Protein AF-Q32H43-F1 (afdb_monomer)

Structure (mmCIF, N/CA/C/O backbone):
data_AF-Q32H43-F1
#
_entry.id   AF-Q32H43-F1
#
loop_
_atom_site.group_PDB
_atom_site.id
_atom_site.type_symbol
_atom_site.label_atom_id
_atom_site.label_alt_id
_atom_site.label_comp_id
_atom_site.label_asym_id
_atom_site.label_entity_id
_atom_site.label_seq_id
_atom_site.pdbx_PDB_ins_code
_atom_site.Cartn_x
_atom_site.Cartn_y
_atom_site.Cartn_z
_atom_site.occupancy
_atom_site.B_iso_or_equiv
_atom_site.auth_seq_id
_atom_site.auth_comp_id
_atom_site.auth_asym_id
_atom_site.auth_atom_id
_atom_site.pdbx_PDB_model_num
ATOM 1 N N . MET A 1 1 ? -10.248 3.760 -5.828 1.00 57.41 1 MET A N 1
ATOM 2 C CA . MET A 1 1 ? -10.170 4.866 -4.855 1.00 57.41 1 MET A CA 1
ATOM 3 C C . MET A 1 1 ? -9.754 4.250 -3.542 1.00 57.41 1 MET A C 1
ATOM 5 O O . MET A 1 1 ? -10.302 3.207 -3.211 1.00 57.41 1 MET A O 1
ATOM 9 N N . GLU A 1 2 ? -8.777 4.846 -2.873 1.00 72.56 2 GLU A N 1
ATOM 10 C CA . GLU A 1 2 ? -8.304 4.374 -1.573 1.00 72.56 2 GLU A CA 1
ATOM 11 C C . GLU A 1 2 ? -9.350 4.738 -0.509 1.00 72.56 2 GLU A C 1
ATOM 13 O O . GLU A 1 2 ? -9.897 5.845 -0.537 1.00 72.56 2 GLU A O 1
ATOM 18 N N . ALA A 1 3 ? -9.614 3.842 0.432 1.00 85.75 3 ALA A N 1
ATOM 19 C CA . ALA A 1 3 ? -10.413 4.107 1.617 1.00 85.75 3 ALA A CA 1
ATOM 20 C C . ALA A 1 3 ? -9.594 3.762 2.860 1.00 85.75 3 ALA A C 1
ATOM 22 O O . ALA A 1 3 ? -8.903 2.749 2.883 1.00 85.75 3 ALA A O 1
ATOM 23 N N . SER A 1 4 ? -9.706 4.575 3.907 1.00 87.50 4 SER A N 1
ATOM 24 C CA . SER A 1 4 ? -9.032 4.324 5.184 1.00 87.50 4 SER A CA 1
ATOM 25 C C . SER A 1 4 ? -10.084 3.980 6.241 1.00 87.50 4 SER A C 1
ATOM 27 O O . SER A 1 4 ? -10.580 4.884 6.916 1.00 87.50 4 SER A O 1
ATOM 29 N N . PRO A 1 5 ? -10.521 2.706 6.339 1.00 90.00 5 PRO A N 1
ATOM 30 C CA . PRO A 1 5 ? -11.659 2.328 7.179 1.00 90.00 5 PRO A CA 1
ATOM 31 C C . PRO A 1 5 ? -11.345 2.344 8.680 1.00 90.00 5 PRO A C 1
ATOM 33 O O . PRO A 1 5 ? -12.264 2.347 9.497 1.00 90.00 5 PRO A O 1
ATOM 36 N N . ALA A 1 6 ? -10.066 2.315 9.050 1.00 92.25 6 ALA A N 1
ATOM 37 C CA . ALA A 1 6 ? -9.598 2.397 10.425 1.00 92.25 6 ALA A CA 1
ATOM 38 C C . ALA A 1 6 ? -8.237 3.103 10.477 1.00 92.25 6 ALA A C 1
ATOM 40 O O . ALA A 1 6 ? -7.565 3.262 9.455 1.00 92.25 6 ALA A O 1
ATOM 41 N N . CYS A 1 7 ? -7.827 3.517 11.675 1.00 90.69 7 CYS A N 1
ATOM 42 C CA . CYS A 1 7 ? -6.497 4.074 11.902 1.00 90.69 7 CYS A CA 1
ATOM 43 C C . CYS A 1 7 ? -5.421 3.068 11.468 1.00 90.69 7 CYS A C 1
ATOM 45 O O . CYS A 1 7 ? -5.505 1.891 11.808 1.00 90.69 7 CYS A O 1
ATOM 47 N N . GLY A 1 8 ? -4.443 3.511 10.672 1.00 93.94 8 GLY A N 1
ATOM 48 C CA . GLY A 1 8 ? -3.366 2.640 10.194 1.00 93.94 8 GLY A CA 1
ATOM 49 C C . GLY A 1 8 ? -3.795 1.599 9.158 1.00 93.94 8 GLY A C 1
ATOM 50 O O . GLY A 1 8 ? -2.986 0.743 8.817 1.00 93.94 8 GLY A O 1
ATOM 51 N N . VAL A 1 9 ? -5.032 1.650 8.650 1.00 96.06 9 VAL A N 1
ATOM 52 C CA . VAL A 1 9 ? -5.525 0.741 7.607 1.00 96.06 9 VAL A CA 1
ATOM 53 C C . VAL A 1 9 ? -5.869 1.535 6.362 1.00 96.06 9 VAL A C 1
ATOM 55 O O . VAL A 1 9 ? -6.657 2.478 6.419 1.00 96.06 9 VAL A O 1
ATOM 58 N N . VAL A 1 10 ? -5.318 1.116 5.227 1.00 96.19 10 VAL A N 1
ATOM 59 C CA . VAL A 1 10 ? -5.635 1.675 3.911 1.00 96.19 10 VAL A CA 1
ATOM 60 C C . VAL A 1 10 ? -6.042 0.530 2.995 1.00 96.19 10 VAL A C 1
ATOM 62 O O . VAL A 1 10 ? -5.381 -0.501 2.947 1.00 96.19 10 VAL A O 1
ATOM 65 N N . CYS A 1 11 ? -7.145 0.696 2.285 1.00 97.00 11 CYS A N 1
ATOM 66 C CA . CYS A 1 11 ? -7.654 -0.266 1.324 1.00 97.00 11 CYS A CA 1
ATOM 67 C C . CYS A 1 11 ? -7.747 0.376 -0.050 1.00 97.00 11 CYS A C 1
ATOM 69 O O . CYS A 1 11 ? -8.235 1.498 -0.170 1.00 97.00 11 CYS A O 1
ATOM 71 N N . ASP A 1 12 ? -7.368 -0.360 -1.082 1.00 95.50 12 ASP A N 1
ATOM 72 C CA . ASP A 1 12 ? -7.760 -0.072 -2.455 1.00 95.50 12 ASP A CA 1
ATOM 73 C C . ASP A 1 12 ? -8.871 -1.057 -2.890 1.00 95.50 12 ASP A C 1
ATOM 75 O O . ASP A 1 12 ? -9.396 -1.799 -2.057 1.00 95.50 12 ASP A O 1
ATOM 79 N N . PRO A 1 13 ? -9.306 -1.072 -4.165 1.00 95.00 13 PRO A N 1
ATOM 80 C CA . PRO A 1 13 ? -10.332 -2.011 -4.624 1.00 95.00 13 PRO A CA 1
ATOM 81 C C . PRO A 1 13 ? -9.978 -3.506 -4.527 1.00 95.00 13 PRO A C 1
ATOM 83 O O . PRO A 1 13 ? -10.866 -4.335 -4.723 1.00 95.00 13 PRO A O 1
ATOM 86 N N . TYR A 1 14 ? -8.716 -3.867 -4.284 1.00 94.25 14 TYR A N 1
ATOM 87 C CA . TYR A 1 14 ? -8.213 -5.241 -4.346 1.00 94.25 14 TYR A CA 1
ATOM 88 C C . TYR A 1 14 ? -7.638 -5.734 -3.019 1.00 94.25 14 TYR A C 1
ATOM 90 O O . TYR A 1 14 ? -7.814 -6.905 -2.681 1.00 94.25 14 TYR A O 1
ATOM 98 N N . ILE A 1 15 ? -6.949 -4.865 -2.281 1.00 95.56 15 ILE A N 1
ATOM 99 C CA . ILE A 1 15 ? -6.224 -5.209 -1.062 1.00 95.56 15 ILE A CA 1
ATOM 100 C C . ILE A 1 15 ? -6.470 -4.184 0.041 1.00 95.56 15 ILE A C 1
ATOM 102 O O . ILE A 1 15 ? -6.629 -2.991 -0.205 1.00 95.56 15 ILE A O 1
ATOM 106 N N . CYS A 1 16 ? -6.428 -4.655 1.282 1.00 97.44 16 CYS A N 1
ATOM 107 C CA . CYS A 1 16 ? -6.248 -3.812 2.453 1.00 97.44 16 CYS A CA 1
ATOM 108 C C . CYS A 1 16 ? -4.887 -4.074 3.081 1.00 97.44 16 CYS A C 1
ATOM 110 O O . CYS A 1 16 ? -4.425 -5.216 3.166 1.00 97.44 16 CYS A O 1
ATOM 112 N N . VAL A 1 17 ? -4.271 -3.006 3.561 1.00 97.25 17 VAL A N 1
ATOM 113 C CA . VAL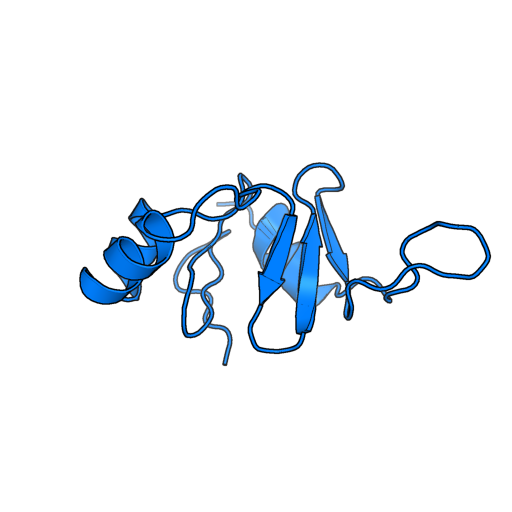 A 1 17 ? -2.933 -3.015 4.134 1.00 97.25 17 VAL A CA 1
ATOM 114 C C . VAL A 1 17 ? -2.934 -2.312 5.485 1.00 97.25 17 VAL A C 1
ATOM 116 O O . VAL A 1 17 ? -3.790 -1.467 5.758 1.00 97.25 17 VAL A O 1
ATOM 119 N N . ASN A 1 18 ? -1.960 -2.653 6.318 1.00 95.81 18 ASN A N 1
ATOM 120 C CA . ASN A 1 18 ? -1.636 -1.939 7.546 1.00 95.81 18 ASN A CA 1
ATOM 121 C C . ASN A 1 18 ? -0.125 -1.656 7.620 1.00 95.81 18 ASN A C 1
ATOM 123 O O . ASN A 1 18 ? 0.603 -1.855 6.646 1.00 95.81 18 ASN A O 1
ATOM 127 N N . SER A 1 19 ? 0.359 -1.198 8.775 1.00 94.69 19 SER A N 1
ATOM 128 C CA . SER A 1 19 ? 1.783 -0.922 8.988 1.00 94.69 19 SER A CA 1
ATOM 129 C C . SER A 1 19 ? 2.704 -2.138 8.836 1.00 94.69 19 SER A C 1
ATOM 131 O O . SER A 1 19 ? 3.909 -1.937 8.719 1.00 94.69 19 SER A O 1
ATOM 133 N N . ASP A 1 20 ? 2.171 -3.363 8.839 1.00 95.38 20 ASP A N 1
ATOM 134 C CA . ASP A 1 20 ? 2.925 -4.60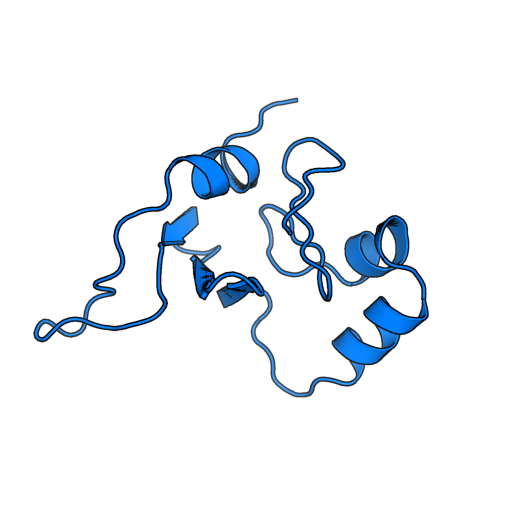9 8.638 1.00 95.38 20 ASP A CA 1
ATOM 135 C C . ASP A 1 20 ? 2.914 -5.075 7.172 1.00 95.38 20 ASP A C 1
ATOM 137 O O . ASP A 1 20 ? 3.688 -5.954 6.790 1.00 95.38 20 ASP A O 1
ATOM 141 N N . GLY A 1 21 ? 2.066 -4.467 6.336 1.00 96.38 21 GLY A N 1
ATOM 142 C CA . GLY A 1 21 ? 1.971 -4.733 4.907 1.00 96.38 21 GLY A CA 1
ATOM 143 C C . GLY A 1 21 ? 0.589 -5.176 4.448 1.00 96.38 21 GLY A C 1
ATOM 144 O O . GLY A 1 21 ? -0.431 -4.824 5.046 1.00 96.38 21 GLY A O 1
ATOM 145 N N . ILE A 1 22 ? 0.540 -5.933 3.349 1.00 97.12 22 ILE A N 1
ATOM 146 C CA . ILE A 1 22 ? -0.717 -6.490 2.840 1.00 97.12 22 ILE A CA 1
ATOM 147 C C . ILE A 1 22 ? -1.311 -7.460 3.863 1.00 97.12 22 ILE A C 1
ATOM 149 O O . ILE A 1 22 ? -0.673 -8.440 4.243 1.00 97.12 22 ILE A O 1
ATOM 153 N N . SER A 1 23 ? -2.571 -7.234 4.244 1.00 96.56 23 SER A N 1
ATOM 154 C CA . SER A 1 23 ? -3.278 -8.058 5.222 1.00 96.56 23 SER A CA 1
ATOM 155 C C . SER A 1 23 ? -4.469 -8.782 4.585 1.00 96.56 23 SER A C 1
ATOM 157 O O . SER A 1 23 ? -5.501 -8.159 4.297 1.00 96.56 23 SER A O 1
ATOM 159 N N . PRO A 1 24 ? -4.388 -10.113 4.397 1.00 95.56 24 PRO A N 1
ATOM 160 C CA . PRO A 1 24 ? -5.522 -10.915 3.942 1.00 95.56 24 PRO A CA 1
ATOM 161 C C . PRO A 1 24 ? -6.732 -10.834 4.878 1.00 95.56 24 PRO A C 1
ATOM 163 O O . PRO A 1 24 ? -7.870 -10.845 4.413 1.00 95.56 24 PRO A O 1
ATOM 166 N N . GLU A 1 25 ? -6.503 -10.710 6.187 1.00 96.44 25 GLU A N 1
ATOM 167 C CA . GLU A 1 25 ? -7.569 -10.586 7.186 1.00 96.44 25 GLU A CA 1
ATOM 168 C C . GLU A 1 25 ? -8.323 -9.260 7.054 1.00 96.44 25 GLU A C 1
ATOM 170 O O . GLU A 1 25 ? -9.554 -9.257 6.990 1.00 96.44 25 GLU A O 1
ATOM 175 N N . LEU A 1 26 ? -7.610 -8.132 6.935 1.00 97.69 26 LEU A N 1
ATOM 176 C CA . LEU A 1 26 ? -8.243 -6.829 6.702 1.00 97.69 26 LEU A CA 1
ATOM 177 C C . LEU A 1 26 ? -8.922 -6.785 5.332 1.00 97.69 26 LEU A C 1
ATOM 179 O O . LEU A 1 26 ? -10.026 -6.256 5.210 1.00 97.69 26 LEU A O 1
ATOM 183 N N . THR A 1 27 ? -8.305 -7.398 4.319 1.00 97.56 27 THR A N 1
ATOM 184 C CA . THR A 1 27 ? -8.888 -7.521 2.977 1.00 97.56 27 THR A CA 1
ATOM 185 C C . THR A 1 27 ? -10.217 -8.267 3.049 1.00 97.56 27 THR A C 1
ATOM 187 O O . THR A 1 27 ? -11.225 -7.779 2.548 1.00 97.56 27 THR A O 1
ATOM 190 N N . ARG A 1 28 ? -10.273 -9.398 3.763 1.00 97.88 28 ARG A N 1
ATOM 191 C CA . ARG A 1 28 ? -11.523 -10.138 3.987 1.00 97.88 28 ARG A CA 1
ATOM 192 C C . ARG A 1 28 ? -12.558 -9.296 4.726 1.00 97.88 28 ARG A C 1
ATOM 194 O O . ARG A 1 28 ? -13.724 -9.295 4.348 1.00 97.88 28 ARG A O 1
ATOM 201 N N . LYS A 1 29 ? -12.133 -8.580 5.770 1.00 97.75 29 LYS A N 1
ATOM 202 C CA . LYS A 1 29 ? -13.009 -7.772 6.626 1.00 97.75 29 LYS A CA 1
ATOM 203 C C . LYS A 1 29 ? -13.672 -6.616 5.876 1.00 97.75 29 LYS A C 1
ATOM 205 O O . LYS A 1 29 ? -14.850 -6.360 6.105 1.00 97.75 29 LYS A O 1
ATOM 210 N N . TYR A 1 30 ? -12.929 -5.913 5.022 1.00 97.44 30 TYR A N 1
ATOM 211 C CA . TYR A 1 30 ? -13.404 -4.677 4.390 1.00 97.44 30 TYR A CA 1
ATOM 212 C C . TYR A 1 30 ? -13.785 -4.833 2.913 1.00 97.44 30 TYR A C 1
ATOM 214 O O . TYR A 1 30 ? -14.655 -4.100 2.450 1.00 97.44 30 TYR A O 1
ATOM 222 N N . LEU A 1 31 ? -13.184 -5.779 2.183 1.00 96.44 31 LEU A N 1
ATOM 223 C CA . LEU A 1 31 ? -13.468 -6.036 0.760 1.00 96.44 31 LEU A CA 1
ATOM 224 C C . LEU A 1 31 ? -14.216 -7.357 0.517 1.00 96.44 31 LEU A C 1
ATOM 226 O O . LEU A 1 31 ? -14.706 -7.601 -0.586 1.00 96.44 31 LEU A O 1
ATOM 230 N N . GLY A 1 32 ? -14.339 -8.202 1.541 1.00 97.38 32 GLY A N 1
ATOM 231 C CA . GLY A 1 32 ? -15.079 -9.459 1.489 1.00 97.38 32 GLY A CA 1
ATOM 232 C C . GLY A 1 32 ? -14.236 -10.677 1.106 1.00 97.38 32 GLY A C 1
ATOM 233 O O . GLY A 1 32 ? -13.060 -10.592 0.743 1.00 97.38 32 GLY A O 1
ATOM 234 N N . GLU A 1 33 ? -14.870 -11.848 1.193 1.00 97.25 33 GLU A N 1
ATOM 235 C CA . GLU A 1 33 ? -14.228 -13.157 1.012 1.00 97.25 33 GLU A CA 1
ATOM 236 C C . GLU A 1 33 ? -13.546 -13.297 -0.349 1.00 97.25 33 GLU A C 1
ATOM 238 O O . GLU A 1 33 ? -12.381 -13.684 -0.421 1.00 97.25 33 GLU A O 1
ATOM 243 N N . LYS A 1 34 ? -14.225 -12.874 -1.421 1.00 96.50 34 LYS A N 1
ATOM 244 C CA . LYS A 1 34 ? -13.710 -13.030 -2.782 1.00 96.50 34 LYS A CA 1
ATOM 245 C C . LYS A 1 34 ? -12.395 -12.280 -3.011 1.00 96.50 34 LYS A C 1
ATOM 247 O O . LYS A 1 34 ? -11.511 -12.796 -3.690 1.00 96.50 34 LYS A O 1
ATOM 252 N N . ALA A 1 35 ? -12.254 -11.080 -2.445 1.00 96.00 35 ALA A N 1
ATOM 253 C CA . ALA A 1 35 ? -11.023 -10.298 -2.545 1.00 96.00 35 ALA A CA 1
ATOM 254 C C . ALA A 1 35 ? -9.868 -10.988 -1.804 1.00 96.00 35 ALA A C 1
ATOM 256 O O . ALA A 1 35 ? -8.772 -11.124 -2.345 1.00 96.00 35 ALA A O 1
ATOM 257 N N . ALA A 1 36 ? -10.133 -11.505 -0.602 1.00 96.25 36 ALA A N 1
ATOM 258 C CA . ALA A 1 36 ? -9.136 -12.227 0.182 1.00 96.25 36 ALA A CA 1
ATOM 259 C C . ALA A 1 36 ? -8.701 -13.548 -0.473 1.00 96.25 36 ALA A C 1
ATOM 261 O O . ALA A 1 36 ? -7.526 -13.905 -0.405 1.00 96.25 36 ALA A O 1
ATOM 262 N N . GLU A 1 37 ? -9.615 -14.287 -1.102 1.00 95.19 37 GLU A N 1
ATOM 263 C CA . GLU A 1 37 ? -9.279 -15.494 -1.869 1.00 95.19 37 GLU A CA 1
ATOM 264 C C . GLU A 1 37 ? -8.435 -15.171 -3.105 1.00 95.19 37 GLU A C 1
ATOM 266 O O . GLU A 1 37 ? -7.452 -15.863 -3.378 1.00 95.19 37 GLU A O 1
ATOM 271 N N . ASN A 1 38 ? -8.777 -14.101 -3.832 1.00 93.81 38 ASN A N 1
ATOM 272 C CA . ASN A 1 38 ? -7.991 -13.649 -4.979 1.00 93.81 38 ASN A CA 1
ATOM 273 C C . ASN A 1 38 ? -6.567 -13.269 -4.552 1.00 93.81 38 ASN A C 1
ATOM 275 O O . ASN A 1 38 ? -5.614 -13.680 -5.207 1.00 93.81 38 ASN A O 1
ATOM 279 N N . LEU A 1 39 ? -6.418 -12.551 -3.432 1.00 92.25 39 LEU A N 1
ATOM 280 C CA . LEU A 1 39 ? -5.115 -12.206 -2.862 1.00 92.25 39 LEU A CA 1
ATOM 281 C C . LEU A 1 39 ? -4.305 -13.454 -2.486 1.00 92.25 39 LEU A C 1
ATOM 283 O O . LEU A 1 39 ? -3.146 -13.564 -2.862 1.00 92.25 39 LEU A O 1
ATOM 287 N N . GLN A 1 40 ? -4.909 -14.415 -1.786 1.00 88.50 40 GLN A N 1
ATOM 288 C CA . GLN A 1 40 ? -4.220 -15.649 -1.386 1.00 88.50 40 GLN A CA 1
ATOM 289 C C . GLN A 1 40 ? -3.868 -16.557 -2.573 1.00 88.50 40 GLN A C 1
ATOM 291 O O . GLN A 1 40 ? -2.950 -17.367 -2.481 1.00 88.50 40 GLN A O 1
ATOM 296 N N . SER A 1 41 ? -4.587 -16.423 -3.689 1.00 90.25 41 SER A N 1
ATOM 297 C CA . SER A 1 41 ? -4.289 -17.148 -4.927 1.00 90.25 41 SER A CA 1
ATOM 298 C C . SER A 1 41 ? -3.069 -16.579 -5.661 1.00 90.25 41 SER A C 1
ATOM 300 O O . SER A 1 41 ? -2.528 -17.245 -6.545 1.00 90.25 41 SER A O 1
ATOM 302 N N . LEU A 1 42 ? -2.616 -15.366 -5.310 1.00 88.00 42 LEU A N 1
ATOM 303 C CA . LEU A 1 42 ? -1.377 -14.800 -5.834 1.00 88.00 42 LEU A CA 1
ATOM 304 C C . LEU A 1 42 ? -0.184 -15.529 -5.214 1.00 88.00 42 LEU A C 1
ATOM 306 O O . LEU A 1 42 ? 0.021 -15.522 -4.003 1.00 88.00 42 LEU A O 1
ATOM 310 N N . GLN A 1 43 ? 0.635 -16.147 -6.059 1.00 84.12 43 GLN A N 1
ATOM 311 C CA . GLN A 1 43 ? 1.845 -16.830 -5.616 1.00 84.12 43 GLN A CA 1
ATOM 312 C C . GLN A 1 43 ? 3.033 -15.867 -5.604 1.00 84.12 43 GLN A C 1
ATOM 314 O O . GLN A 1 43 ? 3.245 -15.121 -6.558 1.00 84.12 43 GLN A O 1
ATOM 319 N N . GLY A 1 44 ? 3.832 -15.920 -4.535 1.00 82.19 44 GLY A N 1
ATOM 320 C CA . GLY A 1 44 ? 5.128 -15.240 -4.464 1.00 82.19 44 GLY A CA 1
ATOM 321 C C . GLY A 1 44 ? 5.071 -13.712 -4.394 1.00 82.19 44 GLY A C 1
ATOM 322 O O . GLY A 1 44 ? 6.061 -13.069 -4.737 1.00 82.19 44 GLY A O 1
ATOM 323 N N . TYR A 1 45 ? 3.946 -13.119 -3.981 1.00 85.44 45 TYR A N 1
ATOM 324 C CA . TYR A 1 45 ? 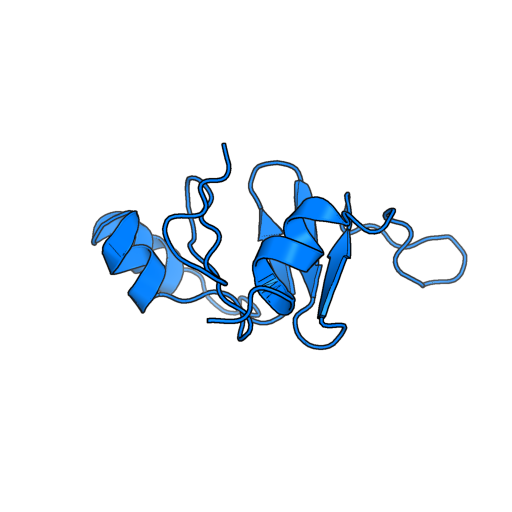3.906 -11.681 -3.710 1.00 85.44 45 TYR A CA 1
ATOM 325 C C . TYR A 1 45 ? 4.641 -11.356 -2.401 1.00 85.44 45 TYR A C 1
ATOM 327 O O . TYR A 1 45 ? 4.622 -12.150 -1.458 1.00 85.44 45 TYR A O 1
ATOM 335 N N . ASP A 1 46 ? 5.278 -10.186 -2.342 1.00 90.31 46 ASP A N 1
ATOM 336 C CA . ASP A 1 46 ? 5.885 -9.671 -1.112 1.00 90.31 46 ASP A CA 1
ATOM 337 C C . ASP A 1 46 ? 4.851 -8.798 -0.376 1.00 90.31 46 ASP A C 1
ATOM 339 O O . ASP A 1 46 ? 4.454 -7.756 -0.900 1.00 90.31 46 ASP A O 1
ATOM 343 N N . PRO A 1 47 ? 4.367 -9.191 0.81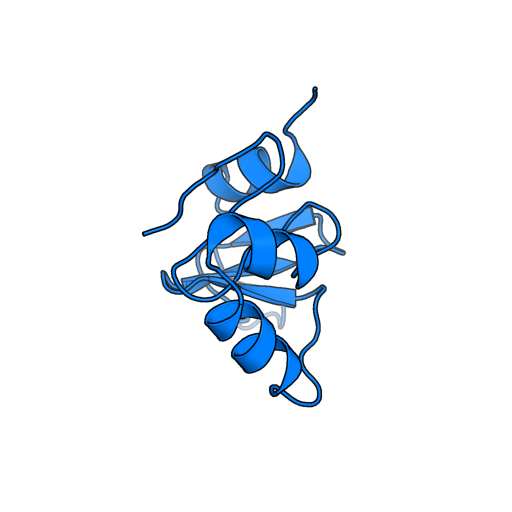6 1.00 93.75 47 PRO A N 1
ATOM 344 C CA . PRO A 1 47 ? 3.428 -8.369 1.573 1.00 93.75 47 PRO A CA 1
ATOM 345 C C . PRO A 1 47 ? 4.050 -7.058 2.077 1.00 93.75 47 PRO A C 1
ATOM 347 O O . PRO A 1 47 ? 3.30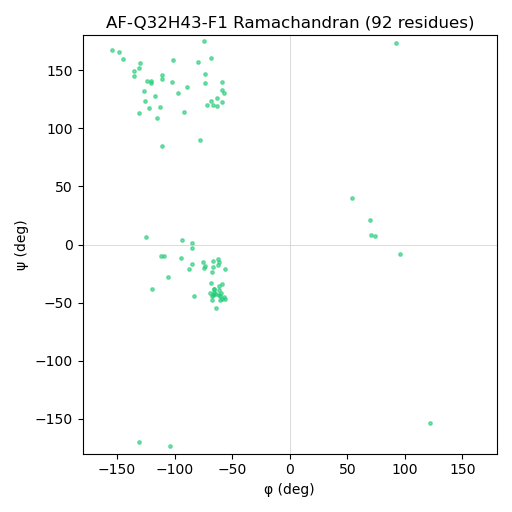4 -6.138 2.4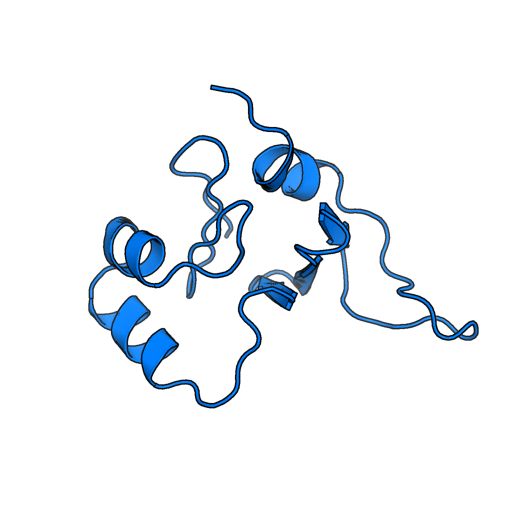03 1.00 93.75 47 PRO A O 1
ATOM 350 N N . SER A 1 48 ? 5.381 -6.951 2.151 1.00 95.69 48 SER A N 1
ATOM 351 C CA . SER A 1 48 ? 6.092 -5.764 2.637 1.00 95.69 48 SER A CA 1
ATOM 352 C C . SER A 1 48 ? 6.31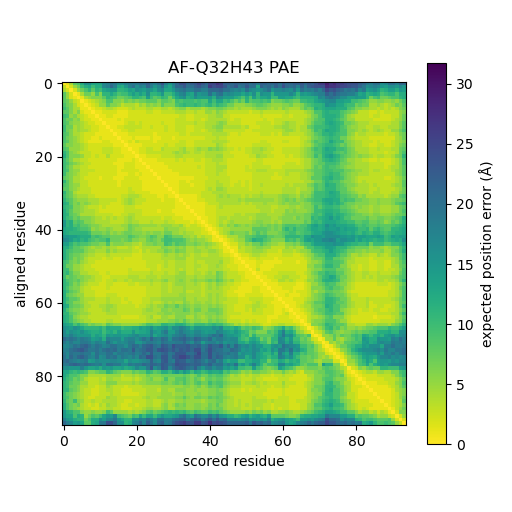9 -4.689 1.568 1.00 95.69 48 SER A C 1
ATOM 354 O O . SER A 1 48 ? 6.599 -3.548 1.932 1.00 95.69 48 SER A O 1
ATOM 356 N N . GLU A 1 49 ? 6.195 -5.014 0.278 1.00 94.06 49 GLU A N 1
ATOM 357 C CA . GLU A 1 49 ? 6.360 -4.071 -0.837 1.00 94.06 49 GLU A CA 1
ATOM 358 C C . GLU A 1 49 ? 5.188 -4.193 -1.814 1.00 94.06 49 GLU A C 1
ATOM 360 O O . GLU A 1 49 ? 5.035 -5.194 -2.513 1.00 94.06 49 GLU A O 1
ATOM 365 N N . PHE A 1 50 ? 4.364 -3.153 -1.909 1.00 93.88 50 PHE A N 1
ATOM 366 C CA . PHE A 1 50 ? 3.125 -3.215 -2.683 1.00 93.88 50 PHE A CA 1
ATOM 367 C C . PHE A 1 50 ? 2.803 -1.896 -3.374 1.00 93.88 50 PHE A C 1
ATOM 369 O O . PHE A 1 50 ? 3.323 -0.837 -3.037 1.00 93.88 50 PHE A O 1
ATOM 376 N N . THR A 1 51 ? 1.964 -1.965 -4.404 1.00 93.56 51 THR A N 1
ATOM 377 C CA . THR A 1 51 ? 1.500 -0.796 -5.156 1.00 93.56 51 THR A CA 1
ATOM 378 C C . THR A 1 51 ? -0.013 -0.799 -5.163 1.00 93.56 51 THR A C 1
ATOM 380 O O . THR A 1 51 ? -0.615 -1.773 -5.609 1.00 93.56 51 THR A O 1
ATOM 383 N N . PHE A 1 52 ? -0.609 0.285 -4.684 1.00 94.00 52 PHE A N 1
ATOM 384 C CA . PHE A 1 52 ? -2.045 0.489 -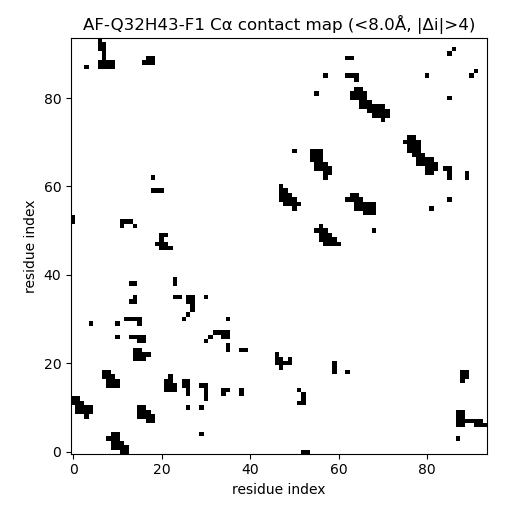4.760 1.00 94.00 52 PHE A CA 1
ATOM 385 C C . PHE A 1 52 ? -2.502 0.697 -6.205 1.00 94.00 52 PHE A C 1
ATOM 387 O O . PHE A 1 52 ? -1.729 1.091 -7.083 1.00 94.00 52 PHE A O 1
ATOM 394 N N . ALA A 1 53 ? -3.793 0.498 -6.455 1.00 93.19 53 ALA A N 1
ATOM 395 C CA . ALA A 1 53 ? -4.405 0.654 -7.773 1.00 93.19 53 ALA A CA 1
ATOM 396 C C . ALA A 1 53 ? -4.205 2.047 -8.413 1.00 93.19 53 ALA A C 1
ATOM 398 O O . ALA A 1 53 ? -4.330 2.183 -9.630 1.00 93.19 53 ALA A O 1
ATOM 399 N N . ASN A 1 54 ? -3.911 3.085 -7.623 1.00 90.81 54 ASN A N 1
ATOM 400 C CA . ASN A 1 54 ? -3.604 4.438 -8.107 1.00 90.81 54 ASN A CA 1
ATOM 401 C C . ASN A 1 54 ? -2.122 4.648 -8.495 1.00 90.81 54 ASN A C 1
ATOM 403 O O . ASN A 1 54 ? -1.778 5.733 -8.958 1.00 90.81 54 ASN A O 1
ATOM 407 N N . GLY A 1 55 ? -1.258 3.645 -8.308 1.00 91.50 55 GLY A N 1
ATOM 408 C CA . GLY A 1 55 ? 0.179 3.710 -8.587 1.00 91.50 55 GLY A CA 1
ATOM 409 C C . GLY A 1 55 ? 1.064 4.047 -7.383 1.00 91.50 55 GLY A C 1
ATOM 410 O O . GLY A 1 55 ? 2.284 3.921 -7.496 1.00 91.50 55 GLY A O 1
ATOM 411 N N . VAL A 1 56 ? 0.486 4.409 -6.231 1.00 93.94 56 VAL A N 1
ATOM 412 C CA . VAL A 1 56 ? 1.247 4.684 -5.006 1.00 93.94 56 VAL A CA 1
ATOM 413 C C . VAL A 1 56 ? 1.897 3.396 -4.517 1.00 93.94 56 VAL A C 1
ATOM 415 O O . VAL A 1 56 ? 1.228 2.410 -4.213 1.00 93.94 56 VAL A O 1
ATOM 418 N N . PHE A 1 57 ? 3.219 3.408 -4.441 1.00 95.12 57 PHE A N 1
ATOM 419 C CA . PHE A 1 57 ? 4.037 2.299 -3.980 1.00 95.12 57 PHE A CA 1
ATOM 420 C C . PHE A 1 57 ? 4.404 2.490 -2.512 1.00 95.12 57 PHE A C 1
ATOM 422 O O . PHE A 1 57 ? 4.907 3.547 -2.152 1.00 95.12 57 PHE A O 1
ATOM 429 N N . CYS A 1 58 ? 4.212 1.480 -1.673 1.00 96.19 58 CYS A N 1
ATOM 430 C CA . CYS A 1 58 ? 4.608 1.510 -0.271 1.00 96.19 58 CYS A CA 1
ATOM 431 C C . CYS A 1 58 ? 5.604 0.395 0.041 1.00 96.19 58 CYS A C 1
ATOM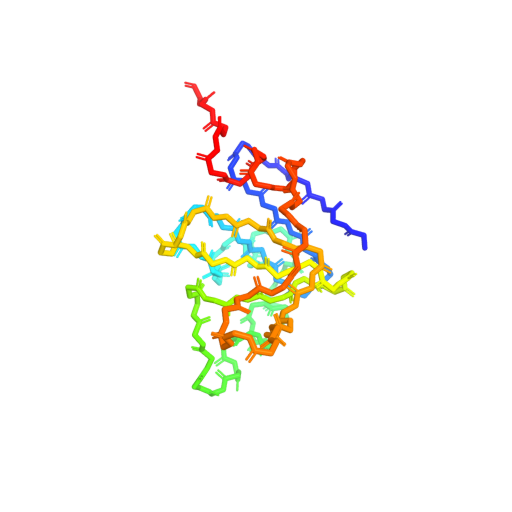 433 O O . CYS A 1 58 ? 5.456 -0.736 -0.422 1.00 96.19 58 CYS A O 1
ATOM 435 N N . ASP A 1 59 ? 6.586 0.736 0.870 1.00 95.50 59 ASP A N 1
ATOM 436 C CA . ASP A 1 59 ? 7.577 -0.178 1.421 1.00 95.50 59 ASP A CA 1
ATOM 437 C C . ASP A 1 59 ? 7.510 -0.109 2.953 1.00 95.50 59 ASP A C 1
ATOM 439 O O . ASP A 1 59 ? 7.744 0.935 3.572 1.00 95.50 59 ASP A O 1
ATOM 443 N N . VAL A 1 60 ? 7.165 -1.240 3.565 1.00 95.75 60 VAL A N 1
ATOM 444 C CA . VAL A 1 60 ? 7.023 -1.400 5.017 1.00 95.75 60 VAL A CA 1
ATOM 445 C C . VAL A 1 60 ? 8.367 -1.301 5.736 1.00 95.75 60 VAL A C 1
ATOM 447 O O . VAL A 1 60 ? 8.430 -0.778 6.850 1.00 95.75 60 VAL A O 1
ATOM 450 N N . LYS A 1 61 ? 9.457 -1.758 5.111 1.00 93.69 61 LYS A N 1
ATOM 451 C CA . LYS A 1 61 ? 10.808 -1.702 5.689 1.00 93.69 61 LYS A CA 1
ATOM 452 C C . LYS A 1 61 ? 11.291 -0.255 5.747 1.00 93.69 61 LYS A C 1
ATOM 454 O O . LYS A 1 61 ? 11.850 0.155 6.764 1.00 93.69 61 LYS A O 1
ATOM 459 N N . GLU A 1 62 ? 11.029 0.529 4.698 1.00 93.06 62 GLU A N 1
ATOM 460 C CA . GLU A 1 62 ? 11.292 1.977 4.702 1.00 93.06 62 GLU A CA 1
ATOM 461 C C . GLU A 1 62 ? 10.266 2.767 5.534 1.00 93.06 62 GLU A C 1
ATOM 463 O O . GLU A 1 62 ? 10.553 3.893 5.942 1.00 93.06 62 GLU A O 1
ATOM 468 N N . LYS A 1 63 ? 9.081 2.195 5.794 1.00 94.38 63 LYS A N 1
ATOM 469 C CA . LYS A 1 63 ? 7.904 2.874 6.369 1.00 94.38 63 LYS A CA 1
ATOM 470 C C . LYS A 1 63 ? 7.504 4.117 5.572 1.00 94.38 63 LYS A C 1
ATOM 472 O O . LYS A 1 63 ? 7.161 5.159 6.136 1.00 94.38 63 LYS A O 1
ATOM 477 N N . LEU A 1 64 ? 7.578 4.015 4.246 1.00 94.50 64 LEU A N 1
ATOM 478 C CA . LEU A 1 64 ? 7.306 5.110 3.321 1.00 94.50 64 LEU A CA 1
ATOM 479 C C . LEU A 1 64 ? 6.429 4.643 2.166 1.00 94.50 64 LEU A C 1
ATOM 481 O O . LEU A 1 64 ? 6.577 3.537 1.654 1.00 94.50 64 LEU A O 1
ATOM 485 N N . CYS A 1 65 ? 5.567 5.547 1.714 1.00 95.38 65 CYS A N 1
ATOM 486 C CA . CYS A 1 65 ? 4.872 5.437 0.442 1.00 95.38 65 CYS A CA 1
ATOM 487 C C . CYS A 1 65 ? 5.383 6.504 -0.528 1.00 95.38 65 CYS A C 1
ATOM 489 O O . CYS A 1 65 ? 5.724 7.619 -0.125 1.00 95.38 65 CYS A O 1
ATOM 491 N N . ARG A 1 66 ? 5.426 6.179 -1.816 1.00 95.69 66 ARG A N 1
ATOM 492 C CA . ARG A 1 66 ? 5.916 6.999 -2.922 1.00 95.69 66 ARG A CA 1
ATOM 493 C C . ARG A 1 66 ? 4.895 7.011 -4.050 1.00 95.69 66 ARG A C 1
ATOM 495 O O . ARG A 1 66 ? 4.162 6.047 -4.221 1.00 95.69 66 ARG A O 1
ATOM 502 N N . ASP A 1 67 ? 4.863 8.083 -4.828 1.00 93.31 67 ASP A N 1
ATOM 503 C CA . ASP A 1 67 ? 3.900 8.246 -5.928 1.00 93.31 67 ASP A CA 1
ATOM 504 C C . ASP A 1 67 ? 4.105 7.246 -7.083 1.00 93.31 67 ASP A C 1
ATOM 506 O O . ASP A 1 67 ? 3.220 7.086 -7.920 1.00 93.31 67 ASP A O 1
ATOM 510 N N . ASP A 1 68 ? 5.255 6.566 -7.127 1.00 89.50 68 ASP A N 1
ATOM 511 C CA . ASP A 1 68 ? 5.554 5.499 -8.077 1.00 89.50 68 ASP A CA 1
ATOM 512 C C . ASP A 1 68 ? 6.611 4.521 -7.530 1.00 89.50 68 ASP A C 1
ATOM 514 O O . ASP A 1 68 ? 7.296 4.783 -6.534 1.00 89.50 68 ASP A O 1
ATOM 518 N N . ARG A 1 69 ? 6.746 3.377 -8.213 1.00 85.31 69 ARG A N 1
ATOM 519 C CA . ARG A 1 69 ? 7.686 2.293 -7.880 1.00 85.31 69 ARG A CA 1
ATOM 520 C C . ARG A 1 69 ? 9.027 2.372 -8.618 1.00 85.31 69 ARG A C 1
ATOM 522 O O . ARG A 1 69 ? 9.809 1.424 -8.524 1.00 85.31 69 ARG A O 1
ATOM 529 N N . TYR A 1 70 ? 9.285 3.404 -9.413 1.00 87.06 70 TYR A N 1
ATOM 530 C CA . TYR A 1 70 ? 10.434 3.414 -10.315 1.00 87.06 70 TYR A CA 1
ATOM 531 C C . TYR A 1 70 ? 11.735 3.754 -9.587 1.00 87.06 70 TYR A C 1
ATOM 533 O O . TYR A 1 70 ? 11.747 4.344 -8.503 1.00 87.06 70 TYR A O 1
ATOM 541 N N . PHE A 1 71 ? 12.843 3.329 -10.189 1.00 84.19 71 PHE A N 1
ATOM 542 C CA . PHE A 1 71 ? 14.186 3.663 -9.738 1.00 84.19 71 PHE A CA 1
ATOM 543 C C . PHE A 1 71 ? 14.771 4.757 -10.632 1.00 84.19 71 PHE A C 1
ATOM 545 O O . PHE A 1 71 ? 14.593 4.737 -11.851 1.00 84.19 71 PHE A O 1
ATOM 552 N N . GLY A 1 72 ? 15.479 5.697 -10.017 1.00 85.06 72 GLY A N 1
ATOM 553 C CA . GLY A 1 72 ? 16.274 6.698 -10.703 1.00 85.06 72 GLY A CA 1
ATOM 554 C C . GLY A 1 72 ? 17.559 6.109 -11.279 1.00 85.06 72 GLY A C 1
ATOM 555 O O . GLY A 1 72 ? 17.915 4.951 -11.052 1.00 85.06 72 GLY A O 1
ATOM 556 N N . VAL A 1 73 ? 18.295 6.948 -12.008 1.00 85.06 73 VAL A N 1
ATOM 557 C CA . VAL A 1 73 ? 19.605 6.597 -12.591 1.00 85.06 73 VAL A CA 1
ATOM 558 C C . VAL A 1 73 ? 20.664 6.249 -11.538 1.00 85.06 73 VAL A C 1
ATOM 560 O O . VAL A 1 73 ? 21.675 5.637 -11.860 1.00 85.06 73 VAL A O 1
ATOM 563 N N . ASP A 1 74 ? 20.431 6.629 -10.283 1.00 85.31 74 ASP A N 1
ATOM 564 C CA . ASP A 1 74 ? 21.262 6.310 -9.123 1.00 85.31 74 ASP A CA 1
ATOM 565 C C . ASP A 1 74 ? 20.941 4.936 -8.504 1.00 85.31 74 ASP A C 1
ATOM 567 O O . ASP A 1 74 ? 21.544 4.558 -7.499 1.00 85.31 74 ASP A O 1
ATOM 571 N N . GLY A 1 75 ? 19.987 4.194 -9.077 1.00 85.25 75 GLY A N 1
ATOM 572 C CA . GLY A 1 75 ? 19.537 2.896 -8.575 1.00 85.25 75 GLY A CA 1
ATOM 573 C C . GLY A 1 75 ? 18.664 2.981 -7.321 1.00 85.25 75 GLY A C 1
ATOM 574 O O . GLY A 1 75 ? 18.346 1.945 -6.740 1.00 85.25 75 GLY A O 1
ATOM 575 N N . LYS A 1 76 ? 18.263 4.184 -6.888 1.00 82.62 76 LYS A N 1
ATOM 576 C CA . LYS A 1 76 ? 17.371 4.392 -5.736 1.00 82.62 76 LYS A CA 1
ATOM 577 C C . LYS A 1 76 ? 15.954 4.689 -6.203 1.00 82.62 76 LYS A C 1
ATOM 579 O O . LYS A 1 76 ? 15.746 5.102 -7.336 1.00 82.62 76 LYS A O 1
ATOM 584 N N . ARG A 1 77 ? 14.956 4.487 -5.339 1.00 82.56 77 ARG A N 1
ATOM 585 C CA . ARG A 1 77 ? 13.555 4.810 -5.663 1.00 82.56 77 ARG A CA 1
ATOM 586 C C . ARG A 1 77 ? 13.428 6.304 -6.001 1.00 82.56 77 ARG A C 1
ATOM 588 O O . ARG A 1 77 ? 13.770 7.147 -5.174 1.00 82.56 77 ARG A O 1
ATOM 595 N N . SER A 1 78 ? 12.929 6.626 -7.195 1.00 83.31 78 SER A N 1
ATOM 596 C CA . SER A 1 78 ? 12.795 8.005 -7.694 1.00 83.31 78 SER A CA 1
ATOM 597 C C . SER A 1 78 ? 11.481 8.673 -7.301 1.00 83.31 78 SER A C 1
ATOM 599 O O . SER A 1 78 ? 11.397 9.902 -7.308 1.00 83.31 78 SER A O 1
ATOM 601 N N . GLY A 1 79 ? 10.463 7.877 -6.967 1.00 85.62 79 GLY A N 1
ATOM 602 C CA . GLY A 1 79 ? 9.141 8.382 -6.630 1.00 85.62 79 GLY A CA 1
ATOM 603 C C . GLY A 1 79 ? 9.175 9.344 -5.445 1.00 85.62 79 GLY A C 1
ATOM 604 O O . GLY A 1 79 ? 9.792 9.073 -4.402 1.00 85.62 79 GLY A O 1
ATOM 605 N N . LYS A 1 80 ? 8.489 10.481 -5.608 1.00 92.00 80 LYS A N 1
ATOM 606 C CA . LYS A 1 80 ? 8.282 11.457 -4.533 1.00 92.00 80 LYS A CA 1
ATOM 607 C C . LYS A 1 80 ? 7.555 10.777 -3.382 1.00 92.00 80 LYS A C 1
ATOM 609 O O . LYS A 1 80 ? 6.649 9.985 -3.612 1.00 92.00 80 LYS A O 1
ATOM 614 N N . ILE A 1 81 ? 7.949 11.086 -2.147 1.00 93.19 81 ILE A N 1
ATOM 615 C CA . ILE A 1 81 ? 7.277 10.543 -0.964 1.00 93.19 81 ILE A CA 1
ATOM 616 C C . ILE A 1 81 ? 5.831 11.048 -0.946 1.00 93.19 81 ILE A C 1
ATOM 618 O O . ILE A 1 81 ? 5.586 12.251 -0.830 1.00 93.19 81 ILE A O 1
ATOM 622 N N . ASN A 1 82 ? 4.883 10.117 -0.991 1.00 94.69 82 ASN A N 1
ATOM 623 C CA . ASN A 1 82 ? 3.469 10.386 -0.812 1.00 94.69 82 ASN A CA 1
ATOM 624 C C . ASN A 1 82 ? 3.197 10.569 0.684 1.00 94.69 82 ASN A C 1
ATOM 626 O O . ASN A 1 82 ? 2.955 9.613 1.429 1.00 94.69 82 ASN A O 1
ATOM 630 N N . GLN A 1 83 ? 3.299 11.814 1.151 1.00 93.75 83 GLN A N 1
ATOM 631 C CA . GLN A 1 83 ? 3.205 12.126 2.578 1.00 93.75 83 GLN A CA 1
ATOM 632 C C . GLN A 1 83 ? 1.850 11.745 3.181 1.00 93.75 83 GLN A C 1
ATOM 634 O O . GLN A 1 83 ? 1.802 11.315 4.331 1.00 93.75 83 GLN A O 1
ATOM 639 N N . THR A 1 84 ? 0.761 11.894 2.425 1.00 91.94 84 THR A N 1
ATOM 640 C CA . THR A 1 84 ? -0.596 11.603 2.901 1.00 91.94 84 THR A CA 1
ATOM 641 C C . THR A 1 84 ? -0.752 10.121 3.220 1.00 91.94 84 THR A C 1
ATOM 643 O O . THR A 1 84 ? -1.067 9.772 4.355 1.00 91.94 84 THR A O 1
ATOM 646 N N . THR A 1 85 ? -0.450 9.247 2.259 1.00 92.44 85 THR A N 1
ATOM 647 C CA . THR A 1 85 ? -0.576 7.791 2.427 1.00 92.44 85 THR A CA 1
ATOM 648 C C . THR A 1 85 ? 0.412 7.267 3.462 1.00 92.44 85 THR A C 1
ATOM 650 O O . THR A 1 85 ? 0.029 6.500 4.340 1.00 92.44 85 THR A O 1
ATOM 653 N N . THR A 1 86 ? 1.648 7.779 3.452 1.00 94.38 86 THR A N 1
ATOM 654 C CA . THR A 1 86 ? 2.665 7.442 4.462 1.00 94.38 86 THR A CA 1
ATOM 655 C C . THR A 1 86 ? 2.167 7.729 5.880 1.00 94.38 86 THR A C 1
ATOM 657 O O . THR A 1 86 ? 2.297 6.889 6.767 1.00 94.38 86 THR A O 1
ATOM 660 N N . LYS A 1 87 ? 1.574 8.909 6.110 1.00 92.00 87 LYS A N 1
ATOM 661 C CA . LYS A 1 87 ? 1.057 9.284 7.431 1.00 92.00 87 LYS A CA 1
ATOM 662 C C . LYS A 1 87 ? -0.134 8.428 7.843 1.00 92.00 87 LYS A C 1
ATOM 664 O O . LYS A 1 87 ? -0.173 7.979 8.984 1.00 92.00 87 LYS A O 1
ATOM 669 N N . MET A 1 88 ? -1.078 8.199 6.928 1.00 90.50 88 MET A N 1
ATOM 670 C CA . MET A 1 88 ? -2.251 7.364 7.202 1.00 90.50 88 MET A CA 1
ATOM 671 C C . MET A 1 88 ? -1.854 5.940 7.593 1.00 90.50 88 MET A C 1
ATOM 673 O O . MET A 1 88 ? -2.430 5.395 8.529 1.00 90.50 88 MET A O 1
ATOM 677 N N . LEU A 1 89 ? -0.862 5.370 6.906 1.00 91.75 89 LEU A N 1
ATOM 678 C CA . LEU A 1 89 ? -0.469 3.978 7.083 1.00 91.75 89 LEU A CA 1
ATOM 679 C C . LEU A 1 89 ? 0.492 3.758 8.261 1.00 91.75 89 LEU A C 1
ATOM 681 O O . LEU A 1 89 ? 0.303 2.829 9.037 1.00 91.75 89 LEU A O 1
ATOM 685 N N . PHE A 1 90 ? 1.515 4.606 8.415 1.00 93.44 90 PHE A N 1
ATOM 686 C CA . PHE A 1 90 ? 2.617 4.360 9.360 1.00 93.44 90 PHE A CA 1
ATOM 687 C C . PHE A 1 90 ? 2.665 5.316 10.554 1.00 93.44 90 PHE A C 1
ATOM 689 O O . PHE A 1 90 ? 3.466 5.110 11.466 1.00 93.44 90 PHE A O 1
ATOM 696 N N . MET A 1 91 ? 1.866 6.386 10.551 1.00 88.25 91 MET A N 1
ATOM 697 C CA . MET A 1 91 ? 1.909 7.422 11.595 1.00 88.25 91 MET A CA 1
ATOM 698 C C . MET A 1 91 ? 0.558 7.671 12.261 1.00 88.25 91 MET A C 1
ATOM 700 O O . MET A 1 91 ? 0.444 8.596 13.068 1.00 88.25 91 MET A O 1
ATOM 704 N N . CYS A 1 92 ? -0.459 6.868 11.949 1.00 84.00 92 CYS A N 1
ATOM 705 C CA . CYS A 1 92 ? -1.697 6.905 12.704 1.00 84.00 92 CYS A CA 1
ATOM 706 C C . CYS A 1 92 ? -1.422 6.366 14.116 1.00 84.00 92 CYS A C 1
ATOM 708 O O . CYS A 1 92 ? -0.867 5.281 14.274 1.00 84.00 92 CYS A O 1
ATOM 710 N N . ARG A 1 93 ? -1.730 7.170 15.135 1.00 71.25 93 ARG A N 1
ATOM 711 C CA . ARG A 1 93 ? -1.596 6.806 16.548 1.00 71.25 93 ARG A CA 1
ATOM 712 C C . ARG A 1 93 ? -3.008 6.725 17.108 1.00 71.25 93 ARG A C 1
ATOM 714 O O . ARG A 1 93 ? -3.723 7.724 17.040 1.00 71.25 93 ARG A O 1
ATOM 721 N N . GLU A 1 94 ? -3.383 5.543 17.579 1.00 59.47 94 GLU A N 1
ATOM 722 C CA . GLU A 1 94 ? -4.582 5.343 18.401 1.00 59.47 94 GLU A CA 1
ATOM 723 C C . GLU A 1 94 ? -4.423 6.000 19.779 1.00 59.47 94 GLU A C 1
ATOM 725 O O . GLU A 1 94 ? -3.271 6.070 20.280 1.00 59.47 94 GLU A O 1
#

Secondary structure (DSSP, 8-state):
--EEEETTEEE-SS-EEETTEE-HHHHHHHH-HHHHHHHHTS-S--TTEEE-TTS-EEETTTTEEES---B-TTSSB-SPB-HHHHHHHHS---

Solvent-accessible surface area (backbone atoms only — not comparable to full-atom values): 5205 Å² total; per-residue (Å²): 115,78,44,65,90,47,86,20,30,44,25,41,92,65,49,18,30,40,62,83,19,61,31,59,66,54,11,29,75,76,67,31,63,70,34,24,52,57,55,71,67,53,80,88,72,58,48,43,54,48,64,45,91,86,41,39,17,36,31,43,88,78,58,42,24,15,59,33,80,48,63,38,98,83,74,43,76,57,36,56,72,32,62,67,62,22,39,46,31,64,62,52,76,133

Foldseek 3Di:
DWDLPDQQWIDAQQFIAALQFTDLVVCCVPNNDVSSVVVVPDPPDDRQWDAHPQAWIHGSVVLWIFSHQDADPVRHGPGDTPVVVSCRNRVGDD

Organism: Shigella dysenteriae serotype 1 (strain Sd197) (NCBI:txid300267)

Nearest PDB structures (foldseek):
  1ys6-assembly1_A  TM=1.858E-01  e=4.217E+00  Mycobacterium tuberculosis

Radius of gyration: 13.05 Å; Cα contacts (8 Å, |Δi|>4): 182; chains: 1; bounding box: 36×29×31 Å

pLDDT: mean 91.29, std 7.12, range [57.41, 97.88]

Mean predicted aligned error: 6.83 Å

InterPro domains:
  IPR008617 Uncharacterised protein family, YcgJ [PF05666] (4-90)

Sequence (94 aa):
MEASPACGVVCDPYICVNSDGISPELTRKYLGEKAAENLQSLQGYDPSEFTFANGVFCDVKEKLCRDDRYFGVDGKRSGKINQTTTKMLFMCRE